Protein AF-A0A9W5TXA7-F1 (afdb_monomer_lite)

Foldseek 3Di:
DVLVVVCVVDVDDPVVNVVSVVVVVCVVVVVVVVVVVVCVVDVPPPPPDDPVRVVVVVVVLVVVLVVVCVVVVHCCSPQLVCQLCVLLVVCVPDPDDPVVSVVRNVVSSCCSVVVVVVVVVVVVVVD

Secondary structure (DSSP, 8-state):
-HHHHHHHHTT--HHHHHHHHHHHHHHHHHHHHHHHHHHHHTT-------HHHHHHHHHHHHHHHHHHHHHHT-THHHHHHHHHHHHHHHHHTS---HHHHHHHHHHHHHHHHHHHHHHHHHHHTT-

InterPro domains:
  IPR012963 HAAS transmembrane region [PF08006] (2-83)

Radius of gyration: 19.69 Å; chains: 1; bounding box: 50×30×50 Å

pLDDT: mean 84.65, std 8.38, range [51.31, 94.62]

Sequence (127 aa):
MIAFKYIAANQLSKLKEFAILYILGLMPISLFIGLIFLDRYYHTLTIQFSTFSTTLVASLAILTLIGISVWSKTWVAIILPIIMYLPGVLLGFTTLQETTKLWVDWLAIVIGAGGYVWISFKKANKA

Structure (mmCIF, N/CA/C/O backbone):
data_AF-A0A9W5TXA7-F1
#
_entry.id   AF-A0A9W5TXA7-F1
#
loop_
_atom_site.group_PDB
_atom_site.id
_atom_site.type_symbol
_atom_site.label_atom_id
_atom_site.label_alt_id
_atom_site.label_comp_id
_atom_site.label_asym_id
_atom_site.label_entity_id
_atom_site.label_seq_id
_atom_site.pdbx_PDB_ins_code
_atom_site.Cartn_x
_atom_site.Cartn_y
_atom_site.Cartn_z
_atom_site.occupancy
_atom_site.B_iso_or_equiv
_atom_site.auth_seq_id
_atom_site.auth_comp_id
_atom_site.auth_asym_id
_atom_site.auth_atom_id
_atom_site.pdbx_PDB_model_num
ATOM 1 N N . MET A 1 1 ? -19.307 4.235 6.722 1.00 60.84 1 MET A N 1
ATOM 2 C CA . MET A 1 1 ? -19.977 4.785 7.930 1.00 60.84 1 MET A CA 1
ATOM 3 C C . MET A 1 1 ? -21.322 4.130 8.238 1.00 60.84 1 MET A C 1
ATOM 5 O O . MET A 1 1 ? -21.539 3.817 9.398 1.00 60.84 1 MET A O 1
ATOM 9 N N . ILE A 1 2 ? -22.203 3.884 7.257 1.00 79.62 2 ILE A N 1
ATOM 10 C CA . ILE A 1 2 ? -23.554 3.328 7.506 1.00 79.62 2 ILE A CA 1
ATOM 11 C C . ILE A 1 2 ? -23.508 1.947 8.185 1.00 79.62 2 ILE A C 1
ATOM 13 O O . ILE A 1 2 ? -24.176 1.749 9.193 1.00 79.62 2 ILE A O 1
ATOM 17 N N . ALA A 1 3 ? -22.661 1.029 7.706 1.00 77.12 3 ALA A N 1
ATOM 18 C CA . ALA A 1 3 ? -22.521 -0.302 8.306 1.00 77.12 3 ALA A CA 1
ATOM 19 C C . ALA A 1 3 ? -21.974 -0.268 9.744 1.00 77.12 3 ALA A C 1
ATOM 21 O O . ALA A 1 3 ? -22.508 -0.941 10.617 1.00 77.12 3 ALA A O 1
ATOM 22 N N . PHE A 1 4 ? -20.976 0.577 10.022 1.00 80.44 4 PHE A N 1
ATOM 23 C CA . PHE A 1 4 ? -20.458 0.771 11.383 1.00 80.44 4 PHE A CA 1
ATOM 24 C C . PHE A 1 4 ? -21.506 1.380 12.321 1.00 80.44 4 PHE A C 1
ATOM 26 O O . PHE A 1 4 ? -21.649 0.934 13.455 1.00 80.44 4 PHE A O 1
ATOM 33 N N . LYS A 1 5 ? -22.288 2.353 11.838 1.00 81.12 5 LYS A N 1
ATOM 34 C CA . LYS A 1 5 ? -23.403 2.933 12.598 1.00 81.12 5 LYS A CA 1
ATOM 35 C C . LYS A 1 5 ? -24.483 1.886 12.895 1.00 81.12 5 LYS A C 1
ATOM 37 O O . LYS A 1 5 ? -25.017 1.873 13.994 1.00 81.12 5 LYS A O 1
ATOM 42 N N . TYR A 1 6 ? -24.771 0.998 11.944 1.00 83.12 6 TYR A N 1
ATOM 43 C CA . TYR A 1 6 ? -25.725 -0.098 12.114 1.00 83.12 6 TYR A CA 1
ATOM 44 C C . TYR A 1 6 ? -25.252 -1.137 13.144 1.00 83.12 6 TYR A C 1
ATOM 46 O O . TYR A 1 6 ? -26.034 -1.541 13.999 1.00 83.12 6 TYR A O 1
ATOM 54 N N . ILE A 1 7 ? -23.970 -1.514 13.107 1.00 83.88 7 ILE A N 1
ATOM 55 C CA . ILE A 1 7 ? -23.352 -2.423 14.086 1.00 83.88 7 ILE A CA 1
ATOM 56 C C . ILE A 1 7 ? -23.337 -1.808 15.492 1.00 83.88 7 ILE A C 1
ATOM 58 O O . ILE A 1 7 ? -23.555 -2.514 16.464 1.00 83.88 7 ILE A O 1
ATOM 62 N N . ALA A 1 8 ? -23.091 -0.502 15.614 1.00 79.12 8 ALA A N 1
ATOM 63 C CA . ALA A 1 8 ? -23.076 0.169 16.913 1.00 79.12 8 ALA A CA 1
ATOM 64 C C . ALA A 1 8 ? -24.487 0.396 17.490 1.00 79.12 8 ALA A C 1
ATOM 66 O O . ALA A 1 8 ? -24.663 0.367 18.705 1.00 79.12 8 ALA A O 1
ATOM 67 N N . ALA A 1 9 ? -25.487 0.638 16.633 1.00 82.44 9 ALA A N 1
ATOM 68 C CA . ALA A 1 9 ? -26.864 0.906 17.052 1.00 82.44 9 ALA A CA 1
ATOM 69 C C . ALA A 1 9 ? -27.640 -0.365 17.429 1.00 82.44 9 ALA A C 1
ATOM 71 O O . ALA A 1 9 ? -28.481 -0.328 18.323 1.00 82.44 9 ALA A O 1
ATOM 72 N N . ASN A 1 10 ? -27.353 -1.486 16.767 1.00 76.88 10 ASN A N 1
ATOM 73 C CA . ASN A 1 10 ? -27.943 -2.778 17.088 1.00 76.88 10 ASN A CA 1
ATOM 74 C C . ASN A 1 10 ? -26.900 -3.615 17.825 1.00 76.88 10 ASN A C 1
ATOM 76 O O . ASN A 1 10 ? -25.854 -3.896 17.257 1.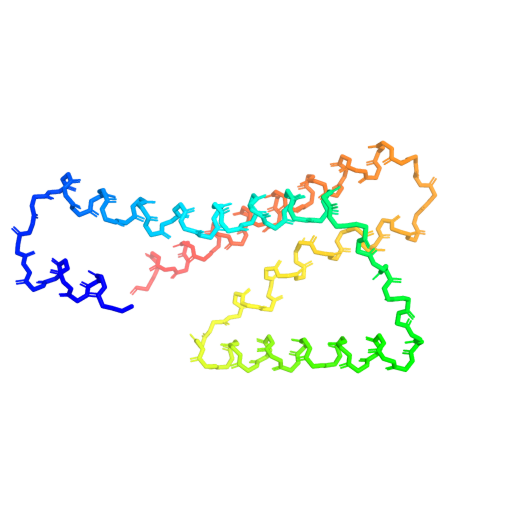00 76.88 10 ASN A O 1
ATOM 80 N N . GLN A 1 11 ? -27.178 -4.051 19.058 1.00 75.25 11 GLN A N 1
ATOM 81 C CA . GLN A 1 11 ? -26.313 -4.975 19.808 1.00 75.25 11 GLN A CA 1
ATOM 82 C C . GLN A 1 11 ? -26.293 -6.362 19.135 1.00 75.25 11 GLN A C 1
ATOM 84 O O . GLN A 1 11 ? -26.945 -7.312 19.566 1.00 75.25 11 GLN A O 1
ATOM 89 N N . LEU A 1 12 ? -25.603 -6.462 18.001 1.00 77.31 12 LEU A N 1
ATOM 90 C CA . LEU A 1 12 ? -25.513 -7.660 17.184 1.00 77.31 12 LEU A CA 1
ATOM 91 C C . LEU A 1 12 ? -24.575 -8.673 17.842 1.00 77.31 12 LEU A C 1
ATOM 93 O O . LEU A 1 12 ? -23.576 -8.325 18.470 1.00 77.31 12 LEU A O 1
ATOM 97 N N . SER A 1 13 ? -24.871 -9.958 17.655 1.00 83.50 13 SER A N 1
ATOM 98 C CA . SER A 1 13 ? -23.953 -11.020 18.053 1.00 83.50 13 SER A CA 1
ATOM 99 C C . SER A 1 13 ? -22.627 -10.894 17.291 1.00 83.50 13 SER A C 1
ATOM 101 O O . SER A 1 13 ? -22.616 -10.556 16.104 1.00 83.50 13 SER A O 1
ATOM 103 N N . LYS A 1 14 ? -21.510 -11.242 17.943 1.00 81.56 14 LYS A N 1
ATOM 104 C CA . LYS A 1 14 ? -20.146 -11.156 17.379 1.00 81.56 14 LYS A CA 1
ATOM 105 C C . LYS A 1 14 ? -20.007 -11.779 15.983 1.00 81.56 14 LYS A C 1
ATOM 107 O O . LYS A 1 14 ? -19.300 -11.247 15.134 1.00 81.56 14 LYS A O 1
ATOM 112 N N . LEU A 1 15 ? -20.735 -12.866 15.720 1.00 86.62 15 LEU A N 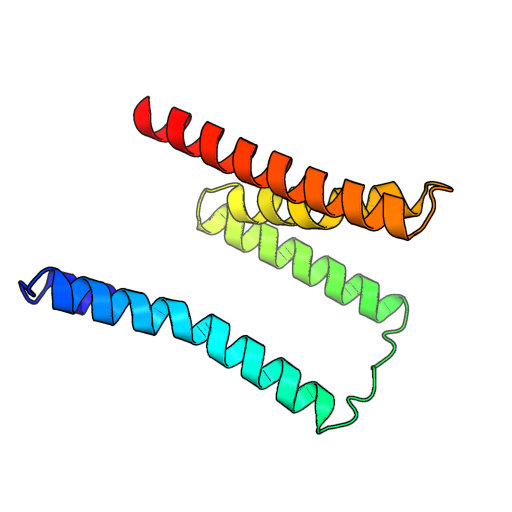1
ATOM 113 C CA . LEU A 1 15 ? -20.758 -13.532 14.415 1.00 86.62 15 LEU A CA 1
ATOM 114 C C . LEU A 1 15 ? -21.371 -12.658 13.300 1.00 86.62 15 LEU A C 1
ATOM 116 O O . LEU A 1 15 ? -20.877 -12.650 12.176 1.00 86.62 15 LEU A O 1
ATOM 120 N N . LYS A 1 16 ? -22.440 -11.908 13.605 1.00 84.56 16 LYS A N 1
ATOM 121 C CA . LYS A 1 16 ? -23.131 -11.036 12.640 1.00 84.56 16 LYS A CA 1
ATOM 122 C C . LYS A 1 16 ? -22.319 -9.777 12.354 1.00 84.56 16 LYS A C 1
ATOM 124 O O . LYS A 1 16 ? -22.234 -9.360 11.205 1.00 84.56 16 LYS A O 1
ATOM 129 N N . GLU A 1 17 ? -21.692 -9.212 13.383 1.00 86.44 17 GLU A N 1
ATOM 130 C CA . GLU A 1 17 ? -20.731 -8.116 13.237 1.00 86.44 17 GLU A CA 1
ATOM 131 C C . GLU A 1 17 ? -19.575 -8.519 12.307 1.00 86.44 17 GLU A C 1
ATOM 133 O O . GLU A 1 17 ? -19.301 -7.826 11.326 1.00 86.44 17 GLU A O 1
ATOM 138 N N . PHE A 1 18 ? -18.967 -9.686 12.548 1.00 88.12 18 PHE A N 1
ATOM 139 C CA . PHE A 1 18 ? -17.889 -10.204 11.707 1.00 88.12 18 PHE A CA 1
ATOM 140 C C . PHE A 1 18 ? -18.338 -10.438 10.260 1.00 88.12 18 PHE A C 1
ATOM 142 O O . PHE A 1 18 ? -17.643 -10.029 9.335 1.00 88.12 18 PHE A O 1
ATOM 149 N N . ALA A 1 19 ? -19.517 -11.029 10.046 1.00 90.12 19 ALA A N 1
ATOM 150 C CA . ALA A 1 19 ? -20.050 -11.263 8.705 1.00 90.12 19 ALA A CA 1
ATOM 151 C C . ALA A 1 19 ? -20.244 -9.959 7.911 1.00 90.12 19 ALA A C 1
ATOM 153 O O . ALA A 1 19 ? -19.869 -9.889 6.741 1.00 90.12 19 ALA A O 1
ATOM 154 N N . ILE A 1 20 ? -20.776 -8.908 8.546 1.00 88.44 20 ILE A N 1
ATOM 155 C CA . ILE A 1 20 ? -20.963 -7.599 7.902 1.00 88.44 20 ILE A CA 1
ATOM 156 C C . ILE A 1 20 ? -19.609 -6.993 7.515 1.00 88.44 20 ILE A C 1
ATOM 158 O O . ILE A 1 20 ? -19.446 -6.531 6.385 1.00 88.44 20 ILE A O 1
ATOM 162 N N . LEU A 1 21 ? -18.629 -7.017 8.423 1.00 88.06 21 LEU A N 1
ATOM 163 C CA . LEU A 1 21 ? -17.283 -6.502 8.154 1.00 88.06 21 LEU A CA 1
ATOM 164 C C . LEU A 1 21 ? -16.571 -7.298 7.056 1.00 88.06 21 LEU A C 1
ATOM 166 O O . LEU A 1 21 ? -15.909 -6.710 6.203 1.00 88.06 21 LEU A O 1
ATOM 170 N N . TYR A 1 22 ? -16.748 -8.618 7.041 1.00 89.19 22 TYR A N 1
ATOM 171 C CA . TYR A 1 22 ? -16.157 -9.499 6.044 1.00 89.19 22 TYR A CA 1
ATOM 172 C C . TYR A 1 22 ? -16.705 -9.221 4.640 1.00 89.19 22 TYR A C 1
ATOM 174 O O . TYR A 1 22 ? -15.930 -9.056 3.703 1.00 89.19 22 TYR A O 1
ATOM 182 N N . ILE A 1 23 ? -18.025 -9.070 4.493 1.00 90.12 23 ILE A N 1
ATOM 183 C CA . ILE A 1 23 ? -18.655 -8.706 3.212 1.00 90.12 23 ILE A CA 1
ATOM 184 C C . ILE A 1 23 ? -18.168 -7.333 2.733 1.00 90.12 23 ILE A C 1
ATOM 186 O O . ILE A 1 23 ? -17.848 -7.166 1.556 1.00 90.12 23 ILE A O 1
ATOM 190 N N . LEU A 1 24 ? -18.056 -6.361 3.642 1.00 88.38 24 LEU A N 1
ATOM 191 C CA . LEU A 1 24 ? -17.502 -5.044 3.322 1.00 88.38 24 LEU A CA 1
ATOM 192 C C . LEU A 1 24 ? -16.046 -5.115 2.855 1.00 88.38 24 LEU A C 1
ATOM 194 O O . LEU A 1 24 ? -15.675 -4.392 1.935 1.00 88.38 24 LEU A O 1
ATOM 198 N N . GLY A 1 25 ? -15.237 -5.981 3.466 1.00 85.56 25 GLY A N 1
ATOM 199 C CA . GLY A 1 25 ? -13.851 -6.217 3.063 1.00 85.56 25 GLY A CA 1
ATOM 200 C C . GLY A 1 25 ? -13.725 -6.969 1.736 1.00 85.56 25 GLY A C 1
ATOM 201 O O . GLY A 1 25 ? -12.803 -6.705 0.970 1.00 85.56 25 GLY A O 1
ATOM 202 N N . LEU A 1 26 ? -14.670 -7.860 1.425 1.00 91.88 26 LEU A N 1
ATOM 203 C CA . LEU A 1 26 ? -14.714 -8.570 0.147 1.00 91.88 26 LEU A CA 1
ATOM 204 C C . LEU A 1 26 ? -15.140 -7.678 -1.018 1.00 91.88 26 LEU A C 1
ATOM 206 O O . LEU A 1 26 ? -14.733 -7.940 -2.144 1.00 91.88 26 LEU A O 1
ATOM 210 N N . MET A 1 27 ? -15.927 -6.631 -0.770 1.00 90.12 27 MET A N 1
ATOM 211 C CA . MET A 1 27 ? -16.412 -5.721 -1.811 1.00 90.12 27 MET A CA 1
ATOM 212 C C . MET A 1 27 ? -15.293 -5.120 -2.689 1.00 90.12 27 MET A C 1
ATOM 214 O O . MET A 1 27 ? -15.390 -5.234 -3.910 1.00 90.12 27 MET A O 1
ATOM 218 N N . PRO A 1 28 ? -14.213 -4.516 -2.150 1.00 88.69 28 PRO A N 1
ATOM 219 C CA . PRO A 1 28 ? -13.113 -4.034 -2.985 1.00 88.69 28 PRO A CA 1
ATOM 220 C C . PRO A 1 28 ? -12.369 -5.169 -3.702 1.00 88.69 28 PRO A C 1
ATOM 222 O O . PRO A 1 28 ? -11.943 -4.984 -4.838 1.00 88.69 28 PRO A O 1
ATOM 225 N N . ILE A 1 29 ? -12.247 -6.350 -3.084 1.00 90.12 29 ILE A N 1
ATOM 226 C CA . ILE A 1 29 ? -11.584 -7.514 -3.694 1.00 90.12 29 ILE A CA 1
ATOM 227 C C . ILE A 1 29 ? -12.385 -8.009 -4.904 1.00 90.12 29 ILE A C 1
ATOM 229 O O . ILE A 1 29 ? -11.815 -8.236 -5.968 1.00 90.12 29 ILE A O 1
ATOM 233 N N . SER 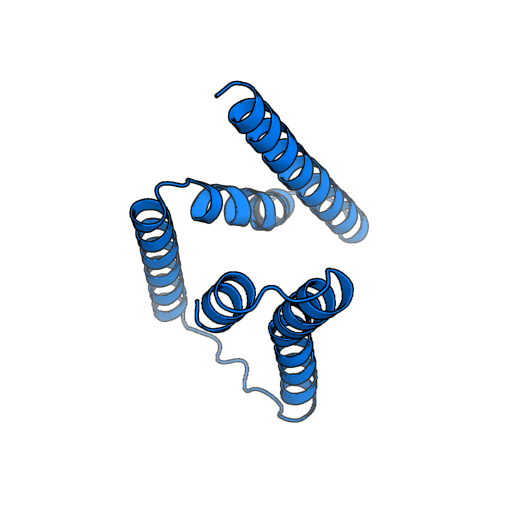A 1 30 ? -13.706 -8.140 -4.775 1.00 91.62 30 SER A N 1
ATOM 234 C CA . SER A 1 30 ? -14.576 -8.588 -5.865 1.00 91.62 30 SER A CA 1
ATOM 235 C C . SER A 1 30 ? -14.650 -7.570 -7.000 1.00 91.62 30 SER A C 1
ATOM 237 O O . SER A 1 30 ? -14.596 -7.963 -8.163 1.00 91.62 30 SER A O 1
ATOM 239 N N . LEU A 1 31 ? -14.688 -6.271 -6.685 1.00 90.25 31 LEU A N 1
ATOM 240 C CA . LEU A 1 31 ? -14.568 -5.191 -7.670 1.00 90.25 31 LEU A CA 1
ATOM 241 C C . LEU A 1 31 ? -13.241 -5.261 -8.431 1.00 90.25 31 LEU A C 1
ATOM 243 O O . LEU A 1 31 ? -13.233 -5.129 -9.651 1.00 90.25 31 LEU A O 1
ATOM 247 N N . PHE A 1 32 ? -12.131 -5.509 -7.732 1.00 87.06 32 PHE A N 1
ATOM 248 C CA . PHE A 1 32 ? -10.817 -5.634 -8.357 1.00 87.06 32 PHE A CA 1
ATOM 249 C C . PHE A 1 32 ? -10.727 -6.863 -9.272 1.00 87.06 32 PHE A C 1
ATOM 251 O O . PHE A 1 32 ? -10.250 -6.763 -10.399 1.00 87.06 32 PHE A O 1
ATOM 258 N N . ILE A 1 33 ? -11.257 -8.008 -8.831 1.00 90.81 33 ILE A N 1
ATOM 259 C CA . ILE A 1 33 ? -11.378 -9.210 -9.668 1.00 90.81 33 ILE A CA 1
ATOM 260 C C . ILE A 1 33 ? -12.238 -8.913 -10.903 1.00 90.81 33 ILE A C 1
ATOM 262 O O . ILE A 1 33 ? -11.840 -9.241 -12.019 1.00 90.81 33 ILE A O 1
ATOM 266 N N . GLY A 1 34 ? -13.385 -8.256 -10.721 1.00 90.94 34 GLY A N 1
ATOM 267 C CA . GLY A 1 34 ? -14.257 -7.835 -11.817 1.00 90.94 34 GLY A CA 1
ATOM 268 C C . GLY A 1 34 ? -13.535 -6.944 -12.828 1.00 90.94 34 GLY A C 1
ATOM 269 O O . GLY A 1 34 ? -13.683 -7.148 -14.029 1.00 90.94 34 GLY A O 1
ATOM 270 N N . LEU A 1 35 ? -12.691 -6.023 -12.354 1.00 86.19 35 LEU A N 1
ATOM 271 C CA . LEU A 1 35 ? -11.865 -5.166 -13.202 1.00 86.19 35 LEU A CA 1
ATOM 272 C C . LEU A 1 35 ? -10.872 -5.978 -14.049 1.00 86.19 35 LEU A C 1
ATOM 274 O O . LEU A 1 35 ? -10.747 -5.718 -15.239 1.00 86.19 35 LEU A O 1
ATOM 278 N N . ILE A 1 36 ? -10.217 -6.991 -13.468 1.00 86.81 36 ILE A N 1
ATOM 279 C CA . ILE A 1 36 ? -9.296 -7.882 -14.198 1.00 86.81 36 ILE A CA 1
ATOM 280 C C . ILE A 1 36 ? -10.032 -8.653 -15.299 1.00 86.81 36 ILE A C 1
ATOM 282 O O . ILE A 1 36 ? -9.523 -8.797 -16.409 1.00 86.81 36 ILE A O 1
ATOM 286 N N . PHE A 1 37 ? -11.229 -9.168 -15.012 1.00 88.56 37 PHE A N 1
ATOM 287 C CA . PHE A 1 37 ? -12.031 -9.855 -16.028 1.00 88.56 37 PHE A CA 1
ATOM 288 C C . PHE A 1 37 ? -12.490 -8.904 -17.134 1.00 88.56 37 PHE A C 1
ATOM 290 O O . PHE A 1 37 ? -12.476 -9.283 -18.304 1.00 88.56 37 PHE A O 1
ATOM 297 N N . LEU A 1 38 ? -12.857 -7.675 -16.773 1.00 86.75 38 LEU A N 1
ATOM 298 C CA . LEU A 1 38 ? -13.258 -6.648 -17.724 1.00 86.75 38 LEU A CA 1
ATOM 299 C C . LEU A 1 38 ? -12.102 -6.257 -18.654 1.00 86.75 38 LEU A C 1
ATOM 301 O O . LEU A 1 38 ? -12.304 -6.189 -19.861 1.00 86.75 38 LEU A O 1
ATOM 305 N N . ASP A 1 39 ? -10.899 -6.084 -18.106 1.00 81.56 39 ASP A N 1
ATOM 306 C CA . ASP A 1 39 ? -9.666 -5.792 -18.850 1.00 81.56 39 ASP A CA 1
ATOM 307 C C . ASP A 1 39 ? -9.262 -6.924 -19.808 1.00 81.56 39 ASP A C 1
ATOM 309 O O . ASP A 1 39 ? -8.750 -6.686 -20.895 1.00 81.56 39 ASP A O 1
ATOM 313 N N . ARG A 1 40 ? -9.548 -8.181 -19.448 1.00 80.75 40 ARG A N 1
ATOM 314 C CA . ARG A 1 40 ? -9.319 -9.324 -20.346 1.00 80.75 40 ARG A CA 1
ATOM 315 C C . ARG A 1 40 ? -10.343 -9.427 -21.474 1.00 80.75 40 ARG A C 1
ATOM 31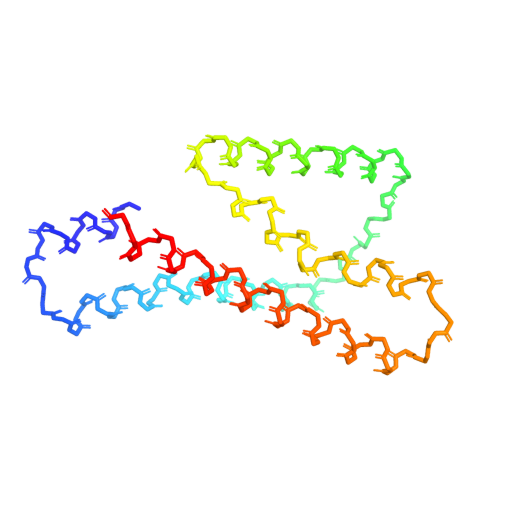7 O O . ARG A 1 40 ? -10.013 -9.958 -22.529 1.00 80.75 40 ARG A O 1
ATOM 324 N N . TYR A 1 41 ? -11.587 -9.011 -21.233 1.00 81.88 41 TYR A N 1
ATOM 325 C CA . TYR A 1 41 ? -12.686 -9.178 -22.190 1.00 81.88 41 TYR A CA 1
ATOM 326 C C . TYR A 1 41 ? -12.781 -8.017 -23.181 1.00 81.88 41 TYR A C 1
ATOM 328 O O . TYR A 1 41 ? -13.017 -8.218 -24.371 1.00 81.88 41 TYR A O 1
ATOM 336 N N . TYR A 1 42 ? -12.578 -6.797 -22.697 1.00 78.69 42 TYR A N 1
ATOM 337 C CA . TYR A 1 42 ? -12.429 -5.624 -23.537 1.00 78.69 42 TYR A CA 1
ATOM 338 C C . TYR A 1 42 ? -10.938 -5.423 -23.747 1.00 78.69 42 TYR A C 1
ATOM 340 O O . TYR A 1 42 ? -10.251 -5.137 -22.779 1.00 78.69 42 TYR A O 1
ATOM 348 N N . HIS A 1 43 ? -10.442 -5.541 -24.986 1.00 62.72 43 HIS A N 1
ATOM 349 C CA . HIS A 1 43 ? -9.119 -5.021 -25.340 1.00 62.72 43 HIS A CA 1
ATOM 350 C C . HIS A 1 43 ? -9.111 -3.527 -25.013 1.00 62.72 43 HIS A C 1
ATOM 352 O O . HIS A 1 43 ? -9.525 -2.688 -25.816 1.00 62.72 43 HIS A O 1
ATOM 358 N N . THR A 1 44 ? -8.716 -3.201 -23.791 1.00 60.84 44 THR A N 1
ATOM 359 C CA . THR A 1 44 ? -8.535 -1.849 -23.305 1.00 60.84 44 THR A CA 1
ATOM 360 C C . THR A 1 44 ? -7.490 -1.245 -24.220 1.00 60.84 44 THR A C 1
ATOM 362 O O . THR A 1 44 ? -6.337 -1.678 -24.234 1.00 60.84 44 THR A O 1
ATOM 365 N N . LEU A 1 45 ? -7.904 -0.273 -25.050 1.00 55.31 45 LEU A N 1
ATOM 366 C CA . LEU A 1 45 ? -6.949 0.606 -25.710 1.00 55.31 45 LEU A CA 1
ATOM 367 C C . LEU A 1 45 ? -6.080 1.139 -24.583 1.00 55.31 45 LEU A C 1
ATOM 369 O O . LEU A 1 45 ? -6.543 1.925 -23.755 1.00 55.31 45 LEU A O 1
ATOM 373 N N . THR A 1 46 ? -4.845 0.657 -24.512 1.00 60.59 46 THR A N 1
ATOM 374 C CA . THR A 1 46 ? -3.851 1.198 -23.608 1.00 60.59 46 THR A CA 1
ATOM 375 C C . THR A 1 46 ? -3.628 2.605 -24.126 1.00 60.59 46 THR A C 1
ATOM 377 O O . THR A 1 46 ? -2.919 2.806 -25.111 1.00 60.59 46 THR A O 1
ATOM 380 N N . ILE A 1 47 ? -4.351 3.575 -23.559 1.00 62.81 47 ILE A N 1
ATOM 381 C CA . ILE A 1 47 ? -4.179 4.978 -23.902 1.00 62.81 47 ILE A CA 1
ATOM 382 C C . ILE A 1 47 ? -2.750 5.278 -23.482 1.00 62.81 47 ILE A C 1
ATOM 384 O O . ILE A 1 47 ? -2.456 5.413 -22.294 1.00 62.81 47 ILE A O 1
ATOM 388 N N . GLN A 1 48 ? -1.843 5.293 -24.455 1.00 67.62 48 GLN A N 1
ATOM 389 C CA . GLN A 1 48 ? -0.483 5.733 -24.227 1.00 67.62 48 GLN A CA 1
ATOM 390 C C . GLN A 1 48 ? -0.572 7.225 -23.956 1.00 67.62 48 GLN A C 1
ATOM 392 O O . GLN A 1 48 ? -0.652 8.050 -24.865 1.00 67.62 48 GLN A O 1
ATOM 397 N N . PHE A 1 49 ? -0.658 7.554 -22.673 1.00 67.62 49 PHE A N 1
ATOM 398 C CA . PHE A 1 49 ? -0.608 8.920 -22.212 1.00 67.62 49 PHE A CA 1
ATOM 399 C C . PHE A 1 49 ? 0.703 9.529 -22.709 1.00 67.62 49 PHE A C 1
ATOM 401 O O . PHE A 1 49 ? 1.791 9.011 -22.453 1.00 67.62 49 PHE A O 1
ATOM 408 N N . SER A 1 50 ? 0.596 10.632 -23.451 1.00 79.88 50 SER A N 1
ATOM 409 C CA . SER A 1 50 ? 1.759 11.440 -23.795 1.00 79.88 50 SER A CA 1
ATOM 410 C C . SER A 1 50 ? 2.425 11.940 -22.511 1.00 79.88 50 SER A C 1
ATOM 412 O O . SER A 1 50 ? 1.779 12.047 -21.461 1.00 79.88 50 SER A O 1
ATOM 414 N N . THR A 1 51 ? 3.705 12.303 -22.587 1.00 82.25 51 THR A N 1
ATOM 415 C CA . THR A 1 51 ? 4.493 12.791 -21.443 1.00 82.25 51 THR A CA 1
ATOM 416 C C . THR A 1 51 ? 3.773 13.887 -20.646 1.00 82.25 51 THR A C 1
ATOM 418 O O . THR A 1 51 ? 3.823 13.894 -19.415 1.00 82.25 51 THR A O 1
ATOM 421 N N . PHE A 1 52 ? 3.039 14.774 -21.329 1.00 86.31 52 PHE A N 1
ATOM 422 C CA . PHE A 1 52 ? 2.233 15.820 -20.696 1.00 86.31 52 PHE A CA 1
ATOM 423 C C . PHE A 1 52 ? 1.106 15.245 -19.826 1.00 86.31 52 PHE A C 1
ATOM 425 O O . PHE A 1 52 ? 0.991 15.586 -18.649 1.00 86.31 52 PHE A O 1
ATOM 432 N N . SER A 1 53 ? 0.309 14.325 -20.370 1.00 79.19 53 SER A N 1
ATOM 433 C CA . SER A 1 53 ? -0.785 13.693 -19.628 1.00 79.19 53 SER A CA 1
ATOM 434 C C . SER A 1 53 ? -0.308 12.801 -18.480 1.00 79.19 53 SER A C 1
ATOM 436 O O . SER A 1 53 ? -0.899 12.843 -17.405 1.00 79.19 53 SER A O 1
ATOM 438 N N . THR A 1 54 ? 0.799 12.072 -18.645 1.00 83.75 54 THR A N 1
ATOM 439 C CA . THR A 1 54 ? 1.392 11.269 -17.562 1.00 83.75 54 THR A CA 1
ATOM 440 C C . THR A 1 54 ? 1.844 12.152 -16.402 1.00 83.75 54 THR A C 1
ATOM 442 O O . THR A 1 54 ? 1.594 11.830 -15.242 1.00 83.75 54 THR A O 1
ATOM 445 N N . THR A 1 55 ? 2.443 13.307 -16.709 1.00 84.25 55 THR A N 1
ATOM 446 C CA . THR A 1 55 ? 2.875 14.275 -15.692 1.00 84.25 55 THR A CA 1
ATOM 447 C C . THR A 1 55 ? 1.675 14.864 -14.953 1.00 84.25 55 THR A C 1
ATOM 449 O O . THR A 1 55 ? 1.679 14.909 -13.726 1.00 84.25 55 THR A O 1
ATOM 452 N N . LEU A 1 56 ? 0.612 15.240 -15.674 1.00 89.94 56 LEU A N 1
ATOM 453 C CA . LEU A 1 56 ? -0.622 15.752 -15.070 1.00 89.94 56 LEU A CA 1
ATOM 454 C C . LEU A 1 56 ? -1.287 14.739 -14.133 1.00 89.94 56 LEU A C 1
ATOM 456 O O . LEU A 1 56 ? -1.658 15.095 -13.013 1.00 89.94 56 LEU A O 1
ATOM 460 N N . VAL A 1 57 ? -1.416 13.480 -14.560 1.00 87.00 57 VAL A N 1
ATOM 461 C CA . VAL A 1 57 ? -2.007 12.419 -13.730 1.00 87.00 57 VAL A CA 1
ATOM 462 C C . VAL A 1 57 ? -1.145 12.159 -12.495 1.00 87.00 57 VAL A C 1
ATOM 464 O O . VAL A 1 57 ? -1.683 12.048 -11.394 1.00 87.00 57 VAL A O 1
ATOM 467 N N . ALA A 1 58 ? 0.183 12.131 -12.642 1.00 84.31 58 ALA A N 1
ATOM 468 C CA . ALA A 1 58 ? 1.097 11.972 -11.515 1.00 84.31 58 ALA A CA 1
ATOM 469 C C . ALA A 1 58 ? 0.965 13.124 -10.504 1.00 84.31 58 ALA A C 1
ATOM 471 O O . ALA A 1 58 ? 0.848 12.880 -9.303 1.00 84.31 58 ALA A O 1
ATOM 472 N N . SER A 1 59 ? 0.913 14.376 -10.970 1.00 88.69 59 SER A N 1
ATOM 473 C CA . SER A 1 59 ? 0.711 15.540 -10.100 1.00 88.69 59 SER A CA 1
ATOM 474 C C . SER A 1 59 ? -0.629 15.483 -9.366 1.00 88.69 59 SER A C 1
ATOM 476 O O . SER A 1 59 ? -0.676 15.722 -8.160 1.00 88.69 59 SER A O 1
ATOM 478 N N . LEU A 1 60 ? -1.712 15.119 -10.058 1.00 91.19 60 LEU A N 1
ATOM 479 C CA . LEU A 1 60 ? -3.034 14.988 -9.447 1.00 91.19 60 LEU A CA 1
ATOM 480 C C . LEU A 1 60 ? -3.073 13.865 -8.401 1.00 91.19 60 LEU A C 1
ATOM 482 O O . LEU A 1 60 ? -3.658 14.038 -7.328 1.00 91.19 60 LEU A O 1
ATOM 486 N N . ALA A 1 61 ? -2.415 12.738 -8.677 1.00 87.06 61 ALA A N 1
ATOM 487 C CA . ALA A 1 61 ? -2.283 11.639 -7.729 1.00 87.06 61 ALA A CA 1
ATOM 488 C C . ALA A 1 61 ? -1.538 12.085 -6.462 1.00 87.06 61 ALA A C 1
ATOM 490 O O . ALA A 1 61 ? -2.031 11.866 -5.357 1.00 87.06 61 ALA A O 1
ATOM 491 N N . ILE A 1 62 ? -0.410 12.789 -6.606 1.00 87.88 62 ILE A N 1
ATOM 492 C CA . ILE A 1 62 ? 0.358 13.330 -5.473 1.00 87.88 62 ILE A CA 1
ATOM 493 C C . ILE A 1 62 ? -0.499 14.290 -4.640 1.00 87.88 62 ILE A C 1
ATOM 495 O O . ILE A 1 62 ? -0.571 14.142 -3.421 1.00 87.88 62 ILE A O 1
ATOM 499 N N . LEU A 1 63 ? -1.194 15.236 -5.279 1.00 91.12 63 LEU A N 1
ATOM 500 C CA . LEU A 1 63 ? -2.075 16.181 -4.585 1.00 91.12 63 LEU A CA 1
ATOM 501 C C . LEU A 1 63 ? -3.199 15.467 -3.829 1.00 91.12 63 LEU A C 1
ATOM 503 O O . LEU A 1 63 ? -3.511 15.837 -2.699 1.00 91.12 63 LEU A O 1
ATOM 507 N N . THR A 1 64 ? -3.768 14.417 -4.418 1.00 87.69 64 THR A N 1
ATOM 508 C CA . THR A 1 64 ? -4.812 13.607 -3.779 1.00 87.69 64 THR A CA 1
ATOM 509 C C . THR A 1 64 ? -4.267 12.870 -2.557 1.00 87.69 64 THR A C 1
ATOM 511 O O . THR A 1 64 ? -4.889 12.904 -1.496 1.00 87.69 64 THR A O 1
ATOM 514 N N . LEU A 1 65 ? -3.083 12.255 -2.657 1.00 86.31 65 LEU A N 1
ATOM 515 C CA . LEU A 1 65 ? -2.440 11.570 -1.530 1.00 86.31 65 LEU A CA 1
ATOM 516 C C . LEU A 1 65 ? -2.099 12.538 -0.390 1.00 86.31 65 LEU A C 1
ATOM 518 O O . LEU A 1 65 ? -2.348 12.222 0.775 1.00 86.31 65 LEU A O 1
ATOM 522 N N . ILE A 1 66 ? -1.594 13.732 -0.714 1.00 87.12 66 ILE A N 1
ATOM 523 C CA . ILE A 1 66 ? -1.339 14.792 0.270 1.00 87.12 66 ILE A CA 1
ATOM 524 C C . ILE A 1 66 ? -2.655 15.241 0.913 1.00 87.12 66 ILE A C 1
ATOM 526 O O . ILE A 1 66 ? -2.744 15.293 2.138 1.00 87.12 66 ILE A O 1
ATOM 530 N N . GLY A 1 67 ? -3.692 15.507 0.116 1.00 86.94 67 GLY A N 1
ATOM 531 C CA . GLY A 1 67 ? -5.007 15.920 0.608 1.00 86.94 67 GLY A CA 1
ATOM 532 C C . GLY A 1 67 ? -5.614 14.905 1.576 1.00 86.94 67 GLY A C 1
ATOM 533 O O . GLY A 1 67 ? -6.054 15.274 2.666 1.00 86.94 67 GLY A O 1
ATOM 534 N N . ILE A 1 68 ? -5.561 13.615 1.230 1.00 85.25 68 ILE A N 1
ATOM 535 C CA . ILE A 1 68 ? -6.008 12.523 2.103 1.00 85.25 68 ILE A CA 1
ATOM 536 C C . ILE A 1 68 ? -5.162 12.469 3.376 1.00 85.25 68 ILE A C 1
ATOM 538 O O . ILE A 1 68 ? -5.722 12.335 4.461 1.00 85.25 68 ILE A O 1
ATOM 542 N N . SER A 1 69 ? -3.838 12.604 3.269 1.00 84.75 69 SER A N 1
ATOM 543 C CA . SER A 1 69 ? -2.937 12.560 4.425 1.00 84.75 69 SER A CA 1
ATOM 544 C C . SER A 1 69 ? -3.193 13.700 5.415 1.00 84.75 69 SER A C 1
ATOM 546 O O . SER A 1 69 ? -3.213 13.471 6.628 1.00 84.75 69 SER A O 1
ATOM 548 N N . VAL A 1 70 ? -3.438 14.913 4.910 1.00 87.75 70 VAL A N 1
ATOM 549 C CA . VAL A 1 70 ? -3.790 16.080 5.731 1.00 87.75 70 VAL A CA 1
ATOM 550 C C . VAL A 1 70 ? -5.150 15.872 6.393 1.00 87.75 70 VAL A C 1
ATOM 552 O O . VAL A 1 70 ? -5.288 16.100 7.595 1.00 87.75 70 VAL A O 1
ATOM 555 N N . TRP A 1 71 ? -6.144 15.391 5.642 1.00 83.81 71 TRP A N 1
ATOM 556 C CA . TRP A 1 71 ? -7.493 15.158 6.158 1.00 83.81 71 TRP A CA 1
ATOM 557 C C . TRP A 1 71 ? -7.533 14.069 7.234 1.00 83.81 71 TRP A C 1
ATOM 559 O O . TRP A 1 71 ? -8.150 14.252 8.284 1.00 83.81 71 TRP A O 1
ATOM 569 N N . SER A 1 72 ? -6.835 12.954 7.016 1.00 80.12 72 SER A N 1
ATOM 570 C CA . SER A 1 72 ? -6.803 11.845 7.967 1.00 80.12 72 SER A CA 1
ATOM 571 C C . SER A 1 72 ? -5.876 12.097 9.158 1.00 80.12 72 SER A C 1
ATOM 573 O O . SER A 1 72 ? -5.882 11.307 10.100 1.00 80.12 72 SER A O 1
ATOM 575 N N . LYS A 1 73 ? -5.070 13.172 9.136 1.00 83.50 73 LYS A N 1
ATOM 576 C CA . LYS A 1 73 ? -3.992 13.454 10.104 1.00 83.50 73 LYS A CA 1
ATOM 577 C C . LYS A 1 73 ? -3.004 12.291 10.259 1.00 83.50 73 LYS A C 1
ATOM 579 O O . LYS A 1 73 ? -2.319 12.172 11.275 1.00 83.50 73 LYS A O 1
ATOM 584 N N . THR A 1 74 ? -2.912 11.426 9.251 1.00 81.50 74 THR A N 1
ATOM 585 C CA . THR A 1 74 ? -1.990 10.291 9.232 1.00 81.50 74 THR A CA 1
ATOM 586 C C . THR A 1 74 ? -1.107 10.357 8.002 1.00 81.50 74 THR A C 1
ATOM 588 O O . THR A 1 74 ? -1.587 10.570 6.891 1.00 81.50 74 THR A O 1
ATOM 591 N N . TRP A 1 75 ? 0.167 10.025 8.173 1.00 83.00 75 TRP A N 1
ATOM 592 C CA . TRP A 1 75 ? 1.123 9.920 7.069 1.00 83.00 75 TRP A CA 1
ATOM 593 C C . TRP A 1 75 ? 1.007 8.604 6.282 1.00 83.00 75 TRP A C 1
ATOM 595 O O . TRP A 1 75 ? 1.746 8.397 5.324 1.00 83.00 75 TRP A O 1
ATOM 605 N N . VAL A 1 76 ? 0.071 7.720 6.660 1.00 82.81 76 VAL A N 1
ATOM 606 C CA . VAL A 1 76 ? -0.141 6.398 6.039 1.00 82.81 76 VAL A CA 1
ATOM 607 C C . VAL A 1 76 ? -0.328 6.522 4.525 1.00 82.81 76 VAL A C 1
ATOM 609 O O . VAL A 1 76 ? 0.301 5.788 3.772 1.00 82.81 76 VAL A O 1
ATOM 612 N N . ALA A 1 77 ? -1.131 7.492 4.078 1.00 81.12 77 ALA A N 1
ATOM 613 C CA . ALA A 1 77 ? -1.430 7.709 2.662 1.00 81.12 77 ALA A CA 1
ATOM 614 C C . ALA A 1 77 ? -0.208 8.122 1.820 1.00 81.12 77 ALA A C 1
ATOM 616 O O . ALA A 1 77 ? -0.254 8.007 0.604 1.00 81.12 77 ALA A O 1
ATOM 617 N N . ILE A 1 78 ? 0.882 8.578 2.445 1.00 85.44 78 ILE A N 1
ATOM 618 C CA . ILE A 1 78 ? 2.129 8.951 1.761 1.00 85.44 78 ILE A CA 1
ATOM 619 C C . ILE A 1 78 ? 3.174 7.843 1.919 1.00 85.44 78 ILE A C 1
ATOM 621 O O . ILE A 1 78 ? 3.784 7.411 0.946 1.00 85.44 78 ILE A O 1
ATOM 625 N N . ILE A 1 79 ? 3.362 7.349 3.144 1.00 86.50 79 ILE A N 1
ATOM 626 C CA . ILE A 1 79 ? 4.401 6.365 3.469 1.00 86.50 79 ILE A CA 1
ATOM 627 C C . ILE A 1 79 ? 4.125 5.022 2.788 1.00 86.50 79 ILE A C 1
ATOM 629 O O . ILE A 1 79 ? 5.050 4.390 2.283 1.00 86.50 79 ILE A O 1
ATOM 633 N N . LEU A 1 80 ? 2.864 4.586 2.752 1.00 87.00 80 LEU A N 1
ATOM 634 C CA . LEU A 1 80 ? 2.511 3.266 2.238 1.00 87.00 80 LEU A CA 1
ATOM 635 C C . LEU A 1 80 ? 2.738 3.157 0.717 1.00 87.00 80 LEU A C 1
ATOM 637 O O . LEU A 1 80 ? 3.427 2.223 0.311 1.00 87.00 80 LEU A O 1
ATOM 641 N N . PRO A 1 81 ? 2.311 4.122 -0.127 1.00 86.75 81 PRO A N 1
ATOM 642 C CA . PRO A 1 81 ? 2.691 4.129 -1.541 1.00 86.75 81 PRO A CA 1
ATOM 643 C C . PRO A 1 81 ? 4.204 4.196 -1.767 1.00 86.75 81 PRO A C 1
ATOM 645 O O . PRO A 1 81 ? 4.714 3.495 -2.634 1.00 86.75 81 PRO A O 1
ATOM 648 N N . ILE A 1 82 ? 4.944 4.984 -0.978 1.00 89.62 82 ILE A N 1
ATOM 649 C CA . ILE A 1 82 ? 6.410 5.042 -1.099 1.00 89.62 82 ILE A CA 1
ATOM 650 C C . ILE A 1 82 ? 7.011 3.654 -0.875 1.00 89.62 82 ILE A C 1
ATOM 652 O O . ILE A 1 82 ? 7.787 3.189 -1.699 1.00 89.62 82 ILE A O 1
ATOM 656 N N . ILE A 1 83 ? 6.620 2.960 0.192 1.00 91.38 83 ILE A N 1
ATOM 657 C CA . ILE A 1 83 ? 7.100 1.601 0.471 1.00 91.38 83 ILE A CA 1
ATOM 658 C C . ILE A 1 83 ? 6.736 0.627 -0.658 1.00 91.38 83 ILE A C 1
ATOM 660 O O . ILE A 1 83 ? 7.530 -0.254 -0.971 1.00 91.38 83 ILE A O 1
ATOM 664 N N . MET A 1 84 ? 5.555 0.780 -1.261 1.00 88.50 84 MET A N 1
ATOM 665 C CA . MET A 1 84 ? 5.065 -0.128 -2.300 1.00 88.50 84 MET A CA 1
ATOM 666 C C . MET A 1 84 ? 5.709 0.087 -3.673 1.00 88.50 84 MET A C 1
ATOM 668 O O . MET A 1 84 ? 5.882 -0.881 -4.400 1.00 88.50 84 MET A O 1
ATOM 672 N N . TYR A 1 85 ? 6.044 1.325 -4.046 1.00 88.75 85 TYR A N 1
ATOM 673 C CA . TYR A 1 85 ? 6.510 1.643 -5.404 1.00 88.75 85 TYR A CA 1
ATOM 674 C C . TYR A 1 85 ? 7.993 2.005 -5.483 1.00 88.75 85 TYR A C 1
ATOM 676 O O . TYR A 1 85 ? 8.624 1.793 -6.519 1.00 88.75 85 TYR A O 1
ATOM 684 N N . LEU A 1 86 ? 8.572 2.556 -4.413 1.00 89.62 86 LEU A N 1
ATOM 685 C CA . LEU A 1 86 ? 9.963 3.004 -4.424 1.00 89.62 86 LEU A CA 1
ATOM 686 C C . LEU A 1 86 ? 10.966 1.865 -4.681 1.00 89.62 86 LEU A C 1
ATOM 688 O O . LEU A 1 86 ? 11.890 2.103 -5.459 1.00 89.62 86 LEU A O 1
ATOM 692 N N . PRO A 1 87 ? 10.826 0.652 -4.105 1.00 89.19 87 PRO A N 1
ATOM 693 C CA 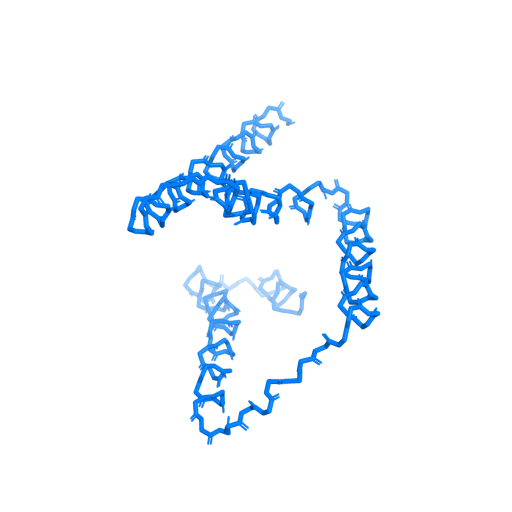. PRO A 1 87 ? 11.789 -0.420 -4.348 1.00 89.19 87 PRO A CA 1
ATOM 694 C C . PRO A 1 87 ? 11.853 -0.805 -5.830 1.00 89.19 87 PRO A C 1
ATOM 696 O O . PRO A 1 87 ? 12.942 -0.814 -6.402 1.00 89.19 87 PRO A O 1
ATOM 699 N N . GLY A 1 88 ? 10.706 -0.995 -6.483 1.00 88.06 88 GLY A N 1
ATOM 700 C CA . GLY A 1 88 ? 10.629 -1.283 -7.915 1.00 88.06 88 GLY A CA 1
ATOM 701 C C . GLY A 1 88 ? 11.247 -0.184 -8.783 1.00 88.06 88 GLY A C 1
ATOM 702 O O . GLY A 1 88 ? 11.999 -0.482 -9.713 1.00 88.06 88 GLY A O 1
ATOM 703 N N . VAL A 1 89 ? 11.019 1.090 -8.443 1.00 89.19 89 VAL A N 1
ATOM 704 C CA . VAL A 1 89 ? 11.645 2.229 -9.140 1.00 89.19 89 VAL A CA 1
ATOM 705 C C . VAL A 1 89 ? 13.167 2.205 -8.979 1.00 89.19 89 VAL A C 1
ATOM 707 O O . VAL A 1 89 ? 13.888 2.335 -9.967 1.00 89.19 89 VAL A O 1
ATOM 710 N N . LEU A 1 90 ? 13.671 1.996 -7.760 1.00 90.06 90 LEU A N 1
ATOM 711 C CA . LEU A 1 90 ? 15.110 1.924 -7.487 1.00 90.06 90 LEU A CA 1
ATOM 712 C C . LEU A 1 90 ? 15.769 0.742 -8.208 1.00 90.06 90 LEU A C 1
ATOM 714 O O . LEU A 1 90 ? 16.845 0.888 -8.787 1.00 90.06 90 LEU A O 1
ATOM 718 N N . LEU A 1 91 ? 15.106 -0.415 -8.233 1.00 90.69 91 LEU A N 1
ATOM 719 C CA . LEU A 1 91 ? 15.577 -1.607 -8.936 1.00 90.69 91 LEU A CA 1
ATOM 720 C C . LEU A 1 91 ? 15.590 -1.423 -10.457 1.00 90.69 91 LEU A C 1
ATOM 722 O O . LEU A 1 91 ? 16.416 -2.045 -11.133 1.00 90.69 91 LEU A O 1
ATOM 726 N N . GLY A 1 92 ? 14.753 -0.534 -10.998 1.00 85.69 92 GLY A N 1
ATOM 727 C CA . GLY A 1 92 ? 14.779 -0.118 -12.402 1.00 85.69 92 GLY A CA 1
ATOM 728 C C . GLY A 1 92 ? 16.133 0.450 -12.843 1.00 85.69 92 GLY A C 1
ATOM 729 O O . GLY A 1 92 ? 16.548 0.209 -13.973 1.00 85.69 92 GLY A O 1
ATOM 730 N N . PHE A 1 93 ? 16.871 1.097 -11.936 1.00 88.81 93 PHE A N 1
ATOM 731 C CA . PHE A 1 93 ? 18.205 1.651 -12.205 1.00 88.81 93 PHE A CA 1
ATOM 732 C C . PHE A 1 93 ? 19.350 0.637 -12.059 1.00 88.81 93 PHE A C 1
ATOM 734 O O . PHE A 1 93 ? 20.507 0.971 -12.306 1.00 88.81 93 PHE A O 1
ATOM 741 N N . THR A 1 94 ? 19.059 -0.601 -11.657 1.00 90.75 94 THR A N 1
ATOM 742 C CA . THR A 1 94 ? 20.075 -1.646 -11.456 1.00 90.75 94 THR A CA 1
ATOM 743 C C . THR A 1 94 ? 20.155 -2.598 -12.652 1.00 90.75 94 THR A C 1
ATOM 745 O O . THR A 1 94 ? 19.174 -2.807 -13.365 1.00 90.75 94 THR A O 1
ATOM 748 N N . THR A 1 95 ? 21.304 -3.244 -12.852 1.00 89.62 95 THR A N 1
ATOM 749 C CA . THR A 1 95 ? 21.524 -4.259 -13.905 1.00 89.62 95 THR A CA 1
ATOM 750 C C . THR A 1 95 ? 21.192 -5.687 -13.455 1.00 89.62 95 THR A C 1
ATOM 752 O O . THR A 1 95 ? 21.591 -6.655 -14.098 1.00 89.62 95 THR A O 1
ATOM 755 N N . LEU A 1 96 ? 20.467 -5.840 -12.341 1.00 88.19 96 LEU A N 1
ATOM 756 C CA . LEU A 1 96 ? 20.081 -7.146 -11.804 1.00 88.19 96 LEU A CA 1
ATOM 757 C C . LEU A 1 96 ? 19.192 -7.929 -12.784 1.00 88.19 96 LEU A C 1
ATOM 759 O O . LEU A 1 96 ? 18.419 -7.352 -13.551 1.00 88.19 96 LEU A O 1
ATOM 763 N N . GLN A 1 97 ? 19.267 -9.257 -12.707 1.00 90.75 97 GLN A N 1
ATOM 764 C CA . GLN A 1 97 ? 18.379 -10.145 -13.453 1.00 90.75 97 GLN A CA 1
ATOM 765 C C . GLN A 1 97 ? 16.919 -9.921 -13.030 1.00 90.75 97 GLN A C 1
ATOM 767 O O . GLN A 1 97 ? 16.641 -9.672 -11.857 1.00 90.75 97 GLN A O 1
ATOM 772 N N . GLU A 1 98 ? 15.985 -10.012 -13.977 1.00 88.44 98 GLU A N 1
ATOM 773 C CA . GLU A 1 98 ? 14.564 -9.695 -13.763 1.00 88.44 98 GLU A CA 1
ATOM 774 C C . GLU A 1 98 ? 13.934 -10.516 -12.628 1.00 88.44 98 GLU A C 1
ATOM 776 O O . GLU A 1 98 ? 13.257 -9.972 -11.758 1.00 88.44 98 GLU A O 1
ATOM 781 N N . THR A 1 99 ? 14.254 -11.808 -12.563 1.00 90.31 99 THR A N 1
ATOM 782 C CA . THR A 1 99 ? 13.829 -12.700 -11.477 1.00 90.31 99 THR A CA 1
ATOM 783 C C . THR A 1 99 ? 14.331 -12.220 -10.116 1.00 90.31 99 THR A C 1
ATOM 785 O O . THR A 1 99 ? 13.567 -12.177 -9.155 1.00 90.31 99 THR A O 1
ATOM 788 N N . THR A 1 100 ? 15.591 -11.797 -10.030 1.00 90.06 100 THR A N 1
ATOM 789 C CA . THR A 1 100 ? 16.183 -11.250 -8.803 1.00 90.06 100 THR A CA 1
ATOM 790 C C . THR A 1 100 ? 15.547 -9.916 -8.420 1.00 90.06 100 THR A C 1
ATOM 792 O O . THR A 1 100 ? 15.269 -9.698 -7.244 1.00 90.06 100 THR A O 1
ATOM 795 N N . LYS A 1 101 ? 15.255 -9.038 -9.390 1.00 90.56 101 LYS A N 1
ATOM 796 C CA . LYS A 1 101 ? 14.554 -7.769 -9.137 1.00 90.56 101 LYS A CA 1
ATOM 797 C C . LYS A 1 101 ? 13.180 -8.007 -8.517 1.00 90.56 101 LYS A C 1
ATOM 799 O O . LYS A 1 101 ? 12.868 -7.379 -7.514 1.00 90.56 101 LYS A O 1
ATOM 804 N N . LEU A 1 102 ? 12.404 -8.947 -9.054 1.00 90.25 102 LEU A N 1
ATOM 805 C CA . LEU A 1 102 ? 11.078 -9.282 -8.526 1.00 90.25 102 LEU A CA 1
ATOM 806 C C . LEU A 1 102 ? 11.136 -9.776 -7.075 1.00 90.25 102 LEU A C 1
ATOM 808 O O . LEU A 1 102 ? 10.356 -9.328 -6.238 1.00 90.25 102 LEU A O 1
ATOM 812 N N . TRP A 1 103 ? 12.084 -10.663 -6.757 1.00 93.56 103 TRP A N 1
ATOM 813 C CA . TRP A 1 103 ? 12.251 -11.155 -5.387 1.00 93.56 103 TRP A CA 1
ATOM 814 C C . TRP A 1 103 ? 12.659 -10.052 -4.411 1.00 93.56 103 TRP A C 1
ATOM 816 O O . TRP A 1 103 ? 12.132 -9.989 -3.300 1.00 93.56 103 TRP A O 1
ATOM 826 N N . VAL A 1 104 ? 13.578 -9.174 -4.818 1.00 92.50 104 VAL A N 1
ATOM 827 C CA . VAL A 1 104 ? 14.042 -8.062 -3.979 1.00 92.50 104 VAL A CA 1
ATOM 828 C C . VAL A 1 104 ? 12.938 -7.024 -3.775 1.00 92.50 104 VAL A C 1
ATOM 830 O O . VAL A 1 104 ? 12.765 -6.558 -2.651 1.00 92.50 104 VAL A O 1
ATOM 833 N N . ASP A 1 105 ? 12.166 -6.703 -4.815 1.00 92.31 105 ASP A N 1
ATOM 834 C CA . ASP A 1 105 ? 11.016 -5.795 -4.735 1.00 92.31 105 ASP A CA 1
ATOM 835 C C . ASP A 1 105 ? 9.970 -6.323 -3.749 1.00 92.31 105 ASP A C 1
ATOM 837 O O . ASP A 1 105 ? 9.612 -5.651 -2.782 1.00 92.31 105 ASP A O 1
ATOM 841 N N . TRP A 1 106 ? 9.570 -7.586 -3.913 1.00 92.81 106 TRP A N 1
ATOM 842 C CA . TRP A 1 106 ? 8.597 -8.222 -3.031 1.00 92.81 106 TRP A CA 1
ATOM 843 C C . TRP A 1 106 ? 9.061 -8.241 -1.568 1.00 92.81 106 TRP A C 1
ATOM 845 O O . TRP A 1 106 ? 8.304 -7.863 -0.671 1.00 92.81 106 TRP A O 1
ATOM 855 N N . LEU A 1 107 ? 10.320 -8.618 -1.313 1.00 94.62 107 LEU A N 1
ATOM 856 C CA . LEU A 1 107 ? 10.892 -8.603 0.036 1.00 94.62 107 LEU A CA 1
ATOM 857 C C . LEU A 1 107 ? 10.921 -7.192 0.630 1.00 94.62 107 LEU A C 1
ATOM 859 O O . LEU A 1 107 ? 10.567 -7.016 1.797 1.00 94.62 107 LEU A O 1
ATOM 863 N N . ALA A 1 108 ? 11.308 -6.186 -0.155 1.00 92.69 108 ALA A N 1
ATOM 864 C CA . ALA A 1 108 ? 11.347 -4.800 0.291 1.00 92.69 108 ALA A CA 1
ATOM 865 C C . ALA A 1 108 ? 9.952 -4.286 0.676 1.00 92.69 108 ALA A C 1
ATOM 867 O O . ALA A 1 108 ? 9.809 -3.648 1.723 1.00 92.69 108 ALA A O 1
ATOM 868 N N . ILE A 1 109 ? 8.920 -4.622 -0.105 1.00 92.69 109 ILE A N 1
ATOM 869 C CA . ILE A 1 109 ? 7.527 -4.266 0.193 1.00 92.69 109 ILE A CA 1
ATOM 870 C C . ILE A 1 109 ? 7.068 -4.937 1.490 1.00 92.69 109 ILE A C 1
ATOM 872 O O . ILE A 1 109 ? 6.539 -4.260 2.373 1.00 92.69 109 ILE A O 1
ATOM 876 N N . VAL A 1 110 ? 7.285 -6.248 1.643 1.00 92.69 110 VAL A N 1
ATOM 877 C CA . VAL A 1 110 ? 6.860 -7.000 2.837 1.00 92.69 110 VAL A CA 1
ATOM 878 C C . VAL A 1 110 ? 7.547 -6.467 4.095 1.00 92.69 110 VAL A C 1
ATOM 880 O O . VAL A 1 110 ? 6.880 -6.199 5.097 1.00 92.69 110 VAL A O 1
ATOM 883 N N . ILE A 1 111 ? 8.866 -6.264 4.044 1.00 93.94 111 ILE A N 1
ATOM 884 C CA . ILE A 1 111 ? 9.650 -5.756 5.177 1.00 93.94 111 ILE A CA 1
ATOM 885 C C . ILE A 1 111 ? 9.255 -4.313 5.500 1.00 93.94 111 ILE A C 1
ATOM 887 O O . ILE A 1 111 ? 9.029 -3.986 6.666 1.00 93.94 111 ILE A O 1
ATOM 891 N N . GLY A 1 112 ? 9.137 -3.451 4.489 1.00 91.50 112 GLY A N 1
ATOM 892 C CA . GLY A 1 112 ? 8.774 -2.051 4.677 1.00 91.50 112 GLY A CA 1
ATOM 893 C C . GLY A 1 112 ? 7.369 -1.893 5.255 1.00 91.50 112 GLY A C 1
ATOM 894 O O . GLY A 1 112 ? 7.186 -1.196 6.256 1.00 91.50 112 GLY A O 1
ATOM 895 N N . ALA A 1 113 ? 6.378 -2.579 4.679 1.00 89.88 113 ALA A N 1
ATOM 896 C CA . ALA A 1 113 ? 4.991 -2.493 5.124 1.00 89.88 113 ALA A CA 1
ATOM 897 C C . ALA A 1 113 ? 4.819 -3.115 6.516 1.00 89.88 113 ALA A C 1
ATOM 899 O O . ALA A 1 113 ? 4.218 -2.498 7.399 1.00 89.88 113 ALA A O 1
ATOM 900 N N . GLY A 1 114 ? 5.409 -4.293 6.746 1.00 90.31 114 GLY A N 1
ATOM 901 C CA . GLY A 1 114 ? 5.405 -4.955 8.050 1.00 90.31 114 GLY A CA 1
ATOM 902 C C . GLY A 1 114 ? 6.078 -4.111 9.134 1.00 90.31 114 GLY A C 1
ATOM 903 O O . GLY A 1 114 ? 5.519 -3.927 10.217 1.00 90.31 114 GLY A O 1
ATOM 904 N N . GLY A 1 115 ? 7.235 -3.519 8.826 1.00 92.06 115 GLY A N 1
ATOM 905 C CA . GLY A 1 115 ? 7.948 -2.610 9.722 1.00 92.06 115 GLY A CA 1
ATOM 906 C C . GLY A 1 115 ? 7.129 -1.365 10.067 1.00 92.06 115 GLY A C 1
ATOM 907 O O . GLY A 1 115 ? 7.034 -0.991 11.238 1.00 92.06 115 GLY A O 1
ATOM 908 N N . TYR A 1 116 ? 6.473 -0.754 9.078 1.00 89.62 116 TYR A N 1
ATOM 909 C CA . TYR A 1 116 ? 5.615 0.411 9.295 1.00 89.62 116 TYR A CA 1
ATOM 910 C C . TYR A 1 116 ? 4.416 0.102 10.200 1.00 89.62 116 TYR A C 1
ATOM 912 O O . TYR A 1 116 ? 4.129 0.857 11.137 1.00 89.62 116 TYR A O 1
ATOM 920 N N . VAL A 1 117 ? 3.736 -1.021 9.958 1.00 88.25 117 VAL A N 1
ATOM 921 C CA . VAL A 1 117 ? 2.618 -1.483 10.791 1.00 88.25 117 VAL A CA 1
ATOM 922 C C . VAL A 1 117 ? 3.094 -1.716 12.223 1.00 88.25 117 VAL A C 1
ATOM 924 O O . VAL A 1 117 ? 2.492 -1.194 13.159 1.00 88.25 117 VAL A O 1
ATOM 927 N N . TRP A 1 118 ? 4.218 -2.409 12.408 1.00 90.19 118 TRP A N 1
ATOM 928 C CA . TRP A 1 118 ? 4.793 -2.673 13.728 1.00 90.19 118 TRP A CA 1
ATOM 929 C C . TRP A 1 118 ? 5.125 -1.393 14.511 1.00 90.19 118 TRP A C 1
ATOM 931 O O . TRP A 1 118 ? 4.786 -1.272 15.691 1.00 90.19 118 TRP A 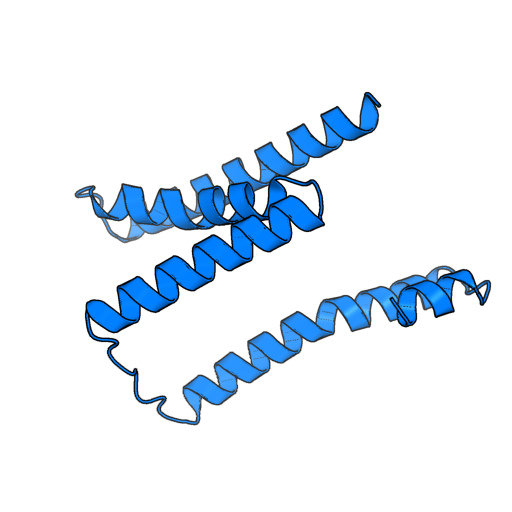O 1
ATOM 941 N N . ILE A 1 119 ? 5.755 -0.409 13.860 1.00 88.94 119 ILE A N 1
ATOM 942 C CA . ILE A 1 119 ? 6.060 0.896 14.466 1.00 88.94 119 ILE A CA 1
ATOM 943 C C . ILE A 1 119 ? 4.768 1.625 14.845 1.00 88.94 119 ILE A C 1
ATOM 945 O O . ILE A 1 119 ? 4.674 2.181 15.942 1.00 88.94 119 ILE A O 1
ATOM 949 N N . SER A 1 120 ? 3.766 1.595 13.967 1.00 85.38 120 SER A N 1
ATOM 950 C CA . SER A 1 120 ? 2.472 2.240 14.200 1.00 85.38 120 SER A CA 1
ATOM 951 C C . SER A 1 120 ? 1.744 1.621 15.394 1.00 85.38 120 SER A C 1
ATOM 953 O O . SER A 1 120 ? 1.268 2.354 16.259 1.00 85.38 120 SER A O 1
ATOM 955 N N . PHE A 1 121 ? 1.752 0.289 15.517 1.00 85.38 121 PHE A N 1
ATOM 956 C CA . PHE A 1 121 ? 1.215 -0.417 16.684 1.00 85.38 121 PHE A CA 1
ATOM 957 C C . PHE A 1 121 ? 1.960 -0.066 17.972 1.00 85.38 121 PHE A C 1
ATOM 959 O O . PHE A 1 121 ? 1.325 0.228 18.982 1.00 85.38 121 PHE A O 1
ATOM 966 N N . LYS A 1 122 ? 3.299 -0.028 17.956 1.00 87.19 122 LYS A N 1
ATOM 967 C CA . LYS A 1 122 ? 4.085 0.380 19.135 1.00 87.19 122 LYS A CA 1
ATOM 968 C C . LYS A 1 122 ? 3.798 1.813 19.569 1.00 87.19 122 LYS A C 1
ATOM 970 O O . LYS A 1 122 ? 3.806 2.092 20.764 1.00 87.19 122 LYS A O 1
ATOM 975 N N . LYS A 1 123 ? 3.574 2.718 18.616 1.00 81.50 123 LYS A N 1
ATOM 976 C CA . LYS A 1 123 ? 3.226 4.112 18.903 1.00 81.50 123 LYS A CA 1
ATOM 977 C C . LYS A 1 123 ? 1.814 4.228 19.479 1.00 81.50 123 LYS A C 1
ATOM 979 O O . LYS A 1 123 ? 1.624 5.014 20.396 1.00 81.50 123 LYS A O 1
ATOM 984 N N . ALA A 1 124 ? 0.873 3.421 18.991 1.00 78.44 124 ALA A N 1
ATOM 985 C CA . ALA A 1 124 ? -0.490 3.359 19.514 1.00 78.44 124 ALA A CA 1
ATOM 986 C C . ALA A 1 124 ? -0.564 2.755 20.927 1.00 78.44 124 ALA A C 1
ATOM 988 O O . ALA A 1 124 ? -1.317 3.256 21.742 1.00 78.44 124 ALA A O 1
ATOM 989 N N . ASN A 1 125 ? 0.242 1.734 21.240 1.00 69.44 125 ASN A N 1
ATOM 990 C CA . ASN A 1 125 ? 0.268 1.096 22.569 1.00 69.44 125 ASN A CA 1
ATOM 991 C C . ASN A 1 125 ? 1.045 1.892 23.639 1.00 69.44 125 ASN A C 1
ATOM 993 O O . ASN A 1 125 ? 1.053 1.506 24.804 1.00 69.44 125 ASN A O 1
ATOM 997 N N . LYS A 1 126 ? 1.772 2.944 23.242 1.00 56.41 126 LYS A N 1
ATOM 998 C CA . LYS A 1 126 ? 2.475 3.866 24.152 1.00 56.41 126 LYS A CA 1
ATOM 999 C C . LYS A 1 126 ? 1.674 5.139 24.461 1.00 56.41 126 LYS A C 1
ATOM 1001 O O . LYS A 1 126 ? 2.135 5.916 25.294 1.00 56.41 126 LYS A O 1
ATOM 1006 N N . ALA A 1 127 ? 0.566 5.371 23.757 1.00 51.31 127 ALA A N 1
ATOM 1007 C CA . ALA A 1 127 ? -0.360 6.482 23.971 1.00 51.31 127 ALA A CA 1
ATOM 1008 C C . ALA A 1 127 ? -1.530 6.022 24.846 1.00 51.31 127 ALA A C 1
ATOM 1010 O O . ALA A 1 127 ? -2.043 6.874 25.600 1.00 51.31 127 ALA A O 1
#

Organism: NCBI:txid1827502